Protein AF-A0A967H6U3-F1 (afdb_monomer_lite)

Secondary structure (DSSP, 8-state):
------GGG--S-HHHHHHHHHHHHHHHHHHHHHHHT-HHHHHHHHHHHHHHHHHHHHHHHHHHHHTT-TTHHHHHHHHHHHHHHHHHHHHHHHTT---HHHHHHHHHHHIIIIIT-

Radius of gyration: 14.62 Å; chains: 1; bounding box: 36×20×40 Å

Foldseek 3Di:
DFDDDDPLLDPVPVVLSVLLVVLRVLLVQLVVCVVVVPLVSLLVSLVVVLVSLVVSLVVVLVVCVVVVPVCSVVLVVVSVVLSVVSVVLNVCSVVVDDCSVVVSVSSVCCSVPPSSD

Structure (mmCIF, N/CA/C/O backbone):
data_AF-A0A967H6U3-F1
#
_entry.id   AF-A0A967H6U3-F1
#
loop_
_atom_site.group_PDB
_atom_site.id
_atom_site.type_symbol
_atom_site.label_atom_id
_atom_site.label_alt_id
_atom_site.label_comp_id
_atom_site.label_asym_id
_atom_site.label_entity_id
_atom_site.label_seq_id
_atom_site.pdbx_PDB_ins_code
_atom_site.Cartn_x
_atom_site.Cartn_y
_atom_site.Cartn_z
_atom_site.occupancy
_atom_site.B_iso_or_equiv
_atom_site.auth_seq_id
_atom_site.auth_comp_id
_atom_site.auth_asym_id
_atom_site.auth_atom_id
_atom_site.pdbx_PDB_model_num
ATOM 1 N N . MET A 1 1 ? 17.448 1.601 -0.661 1.00 49.84 1 MET A N 1
ATOM 2 C CA . MET A 1 1 ? 17.590 1.782 0.804 1.00 49.84 1 MET A CA 1
ATOM 3 C C . MET A 1 1 ? 16.389 1.089 1.421 1.00 49.84 1 MET A C 1
ATOM 5 O O . MET A 1 1 ? 15.490 0.786 0.656 1.00 49.84 1 MET A O 1
ATOM 9 N N . SER A 1 2 ? 16.393 0.763 2.712 1.00 66.75 2 SER A N 1
ATOM 10 C CA . SER A 1 2 ? 15.172 0.224 3.320 1.00 66.75 2 SER A CA 1
ATOM 11 C C . SER A 1 2 ? 14.233 1.377 3.658 1.00 66.75 2 SER A C 1
ATOM 13 O O . SER A 1 2 ? 14.710 2.449 4.039 1.00 66.75 2 SER A O 1
ATOM 15 N N . PHE A 1 3 ? 12.933 1.185 3.485 1.00 77.06 3 PHE A N 1
ATOM 16 C CA . PHE A 1 3 ? 11.913 2.111 3.935 1.00 77.06 3 PHE A CA 1
ATOM 17 C C . PHE A 1 3 ? 11.983 2.214 5.462 1.00 77.06 3 PHE A C 1
ATOM 19 O O . PHE A 1 3 ? 11.752 1.239 6.178 1.00 77.06 3 PHE A O 1
ATOM 26 N N . ASP A 1 4 ? 12.317 3.401 5.965 1.00 80.25 4 ASP A N 1
ATOM 27 C CA . ASP A 1 4 ? 12.480 3.627 7.398 1.00 80.25 4 ASP A CA 1
ATOM 28 C C . ASP A 1 4 ? 11.108 3.670 8.089 1.00 80.25 4 ASP A C 1
ATOM 30 O O . ASP A 1 4 ? 10.425 4.696 8.102 1.00 80.25 4 ASP A O 1
ATOM 34 N N . TRP A 1 5 ? 10.702 2.542 8.678 1.00 81.38 5 TRP A N 1
ATOM 35 C CA . TRP A 1 5 ? 9.524 2.475 9.540 1.00 81.38 5 TRP A CA 1
ATOM 36 C C . TRP A 1 5 ? 9.772 3.226 10.851 1.00 81.38 5 TRP A C 1
ATOM 38 O O . TRP A 1 5 ? 10.732 2.940 11.568 1.00 81.38 5 TRP A O 1
ATOM 48 N N . THR A 1 6 ? 8.881 4.151 11.195 1.00 83.56 6 THR A N 1
ATOM 49 C CA . THR A 1 6 ? 8.978 4.980 12.400 1.00 83.56 6 THR A CA 1
ATOM 50 C C . THR A 1 6 ? 7.810 4.729 13.357 1.00 83.56 6 THR A C 1
ATOM 52 O O . THR A 1 6 ? 6.742 4.265 12.960 1.00 83.56 6 THR A O 1
ATOM 55 N N . ASP A 1 7 ? 8.009 5.008 14.650 1.00 82.75 7 ASP A N 1
ATOM 56 C CA . ASP A 1 7 ? 7.024 4.680 15.695 1.00 82.75 7 ASP A CA 1
ATOM 57 C C . ASP A 1 7 ? 5.685 5.424 15.552 1.00 82.75 7 ASP A C 1
ATOM 59 O O . ASP A 1 7 ? 4.667 4.941 16.044 1.00 82.75 7 ASP A O 1
ATOM 63 N N . ASP A 1 8 ? 5.662 6.567 14.862 1.00 82.81 8 ASP A N 1
ATOM 64 C CA . ASP A 1 8 ? 4.451 7.334 14.535 1.00 82.81 8 ASP A CA 1
ATOM 65 C C . ASP A 1 8 ? 3.544 6.646 13.502 1.00 82.81 8 ASP A C 1
ATOM 67 O O . ASP A 1 8 ? 2.443 7.127 13.254 1.00 82.81 8 ASP A O 1
ATOM 71 N N . LEU A 1 9 ? 3.978 5.521 12.926 1.00 82.62 9 LEU A N 1
ATOM 72 C CA . LEU A 1 9 ? 3.164 4.664 12.060 1.00 82.62 9 LEU A CA 1
ATOM 73 C C . LEU A 1 9 ? 2.468 3.527 12.829 1.00 82.62 9 LEU A C 1
ATOM 75 O O . LEU A 1 9 ? 1.739 2.740 12.225 1.00 82.62 9 LEU A O 1
ATOM 79 N N . ASN A 1 10 ? 2.707 3.400 14.140 1.00 84.25 10 ASN A N 1
ATOM 80 C CA . ASN A 1 10 ? 2.059 2.380 14.959 1.00 84.25 10 ASN A CA 1
ATOM 81 C C . ASN A 1 10 ? 0.693 2.874 15.463 1.00 84.25 10 ASN A C 1
ATOM 83 O O . ASN A 1 10 ? 0.581 3.898 16.137 1.00 84.25 10 ASN A O 1
ATOM 87 N N . THR A 1 11 ? -0.334 2.073 15.214 1.00 82.00 11 THR A N 1
ATOM 88 C CA . THR A 1 11 ? -1.698 2.221 15.742 1.00 82.00 11 THR A CA 1
ATOM 89 C C . THR A 1 11 ? -1.814 1.764 17.200 1.00 82.00 11 THR A C 1
ATOM 91 O O . THR A 1 11 ? -2.797 2.067 17.877 1.00 82.00 11 THR A O 1
ATOM 94 N N . GLY A 1 12 ? -0.823 1.009 17.695 1.00 84.44 12 GLY A N 1
ATOM 95 C CA . GLY A 1 12 ? -0.848 0.372 19.013 1.00 84.44 12 GLY A CA 1
ATOM 96 C C . GLY A 1 12 ? -1.591 -0.969 19.030 1.00 84.44 12 GLY A C 1
ATOM 97 O O . GLY A 1 12 ? -1.634 -1.632 20.069 1.00 84.44 12 GLY A O 1
ATOM 98 N N . ILE A 1 13 ? -2.142 -1.397 17.891 1.00 85.25 13 ILE A N 1
ATOM 99 C CA . ILE A 1 13 ? -2.728 -2.721 17.692 1.00 85.25 13 ILE A CA 1
ATOM 100 C C . ILE A 1 13 ? -1.683 -3.566 16.963 1.00 85.25 13 ILE A C 1
ATOM 102 O O . ILE A 1 13 ? -1.459 -3.407 15.768 1.00 85.25 13 ILE A O 1
ATOM 106 N N . ALA A 1 14 ? -1.041 -4.483 17.692 1.00 88.31 14 ALA A N 1
ATOM 107 C CA . ALA A 1 14 ? 0.139 -5.210 17.212 1.00 88.31 14 ALA A CA 1
ATOM 108 C C . ALA A 1 14 ? -0.060 -5.924 15.861 1.00 88.31 14 ALA A C 1
ATOM 110 O O . ALA A 1 14 ? 0.882 -6.016 15.075 1.00 88.31 14 ALA A O 1
ATOM 111 N N . GLU A 1 15 ? -1.269 -6.426 15.599 1.00 87.25 15 GLU A N 1
ATOM 112 C CA . GLU A 1 15 ? -1.611 -7.098 14.343 1.00 87.25 15 GLU A CA 1
ATOM 113 C C . GLU A 1 15 ? -1.687 -6.113 13.165 1.00 87.25 15 GLU A C 1
ATOM 115 O O . GLU A 1 15 ? -1.079 -6.376 12.129 1.00 87.25 15 GLU A O 1
ATOM 120 N N . ILE A 1 16 ? -2.302 -4.940 13.365 1.00 86.12 16 ILE A N 1
ATOM 121 C CA . ILE A 1 16 ? -2.354 -3.853 12.372 1.00 86.12 16 ILE A CA 1
ATOM 122 C C . ILE A 1 16 ? -0.950 -3.291 12.123 1.00 86.12 16 ILE A C 1
ATOM 124 O O . ILE A 1 16 ? -0.537 -3.098 10.984 1.00 86.12 16 ILE A O 1
ATOM 128 N N . ASP A 1 17 ? -0.151 -3.108 13.174 1.00 88.81 17 ASP A N 1
ATOM 129 C CA . ASP A 1 17 ? 1.217 -2.600 13.032 1.00 88.81 17 ASP A CA 1
ATOM 130 C C . ASP A 1 17 ? 2.112 -3.587 12.264 1.00 88.81 17 ASP A C 1
ATOM 132 O O . ASP A 1 17 ? 2.984 -3.187 11.490 1.00 88.81 17 ASP A O 1
ATOM 136 N N . ALA A 1 18 ? 1.917 -4.895 12.469 1.00 87.44 18 ALA A N 1
ATOM 137 C CA . ALA A 1 18 ? 2.629 -5.927 11.718 1.00 87.44 18 ALA A CA 1
ATOM 138 C C . ALA A 1 18 ? 2.205 -5.955 10.246 1.00 87.44 18 ALA A C 1
ATOM 140 O O . ALA A 1 18 ? 3.062 -6.115 9.375 1.00 87.44 18 ALA A O 1
ATOM 141 N N . GLN A 1 19 ? 0.914 -5.770 9.971 1.00 86.69 19 GLN A N 1
ATOM 142 C CA . GLN A 1 19 ? 0.407 -5.644 8.612 1.00 86.69 19 GLN A CA 1
ATOM 143 C C . GLN A 1 19 ? 0.977 -4.398 7.924 1.00 86.69 19 GLN A C 1
ATOM 145 O O . GLN A 1 19 ? 1.563 -4.512 6.848 1.00 86.69 19 GLN A O 1
ATOM 150 N N . ASN A 1 20 ? 0.909 -3.227 8.558 1.00 88.31 20 ASN A N 1
ATOM 151 C CA . ASN A 1 20 ? 1.367 -1.992 7.932 1.00 88.31 20 ASN A CA 1
ATOM 152 C C . ASN A 1 20 ? 2.877 -1.987 7.656 1.00 88.31 20 ASN A C 1
ATOM 154 O O . ASN A 1 20 ? 3.295 -1.476 6.617 1.00 88.31 20 ASN A O 1
ATOM 158 N N . ARG A 1 21 ? 3.695 -2.638 8.498 1.00 89.12 21 ARG A N 1
ATOM 159 C CA . ARG A 1 21 ? 5.131 -2.835 8.216 1.00 89.12 21 ARG A CA 1
ATOM 160 C C . ARG A 1 21 ? 5.389 -3.529 6.878 1.00 89.12 21 ARG A C 1
ATOM 162 O O . ARG A 1 21 ? 6.344 -3.175 6.191 1.00 89.12 21 ARG A O 1
ATOM 169 N N . ARG A 1 22 ? 4.505 -4.440 6.458 1.00 91.12 22 ARG A N 1
ATOM 170 C CA . ARG A 1 22 ? 4.610 -5.133 5.165 1.00 91.12 22 ARG A CA 1
ATOM 171 C C . ARG A 1 22 ? 4.462 -4.179 3.969 1.00 91.12 22 ARG A C 1
ATOM 173 O O . ARG A 1 22 ? 4.977 -4.468 2.893 1.00 91.12 22 ARG A O 1
ATOM 180 N N . LEU A 1 23 ? 3.815 -3.019 4.137 1.00 92.50 23 LEU A N 1
ATOM 181 C CA . LEU A 1 23 ? 3.783 -1.972 3.105 1.00 92.50 23 LEU A CA 1
ATOM 182 C C . LEU A 1 23 ? 5.183 -1.405 2.829 1.00 92.50 23 LEU A C 1
ATOM 184 O O . LEU A 1 23 ? 5.484 -1.090 1.679 1.00 92.50 23 LEU A O 1
ATOM 188 N N . GLY A 1 24 ? 6.044 -1.326 3.850 1.00 91.88 24 GLY A N 1
ATOM 189 C CA . GLY A 1 24 ? 7.451 -0.946 3.696 1.00 91.88 24 GLY A CA 1
ATOM 190 C C . GLY A 1 24 ? 8.223 -1.937 2.825 1.00 91.88 24 GLY A C 1
ATOM 191 O O . GLY A 1 24 ? 8.907 -1.526 1.891 1.00 91.88 24 GLY A O 1
ATOM 192 N N . ASP A 1 25 ? 8.016 -3.240 3.035 1.00 93.19 25 ASP A N 1
ATOM 193 C CA . ASP A 1 25 ? 8.641 -4.284 2.210 1.00 93.19 25 ASP A CA 1
ATOM 194 C C . ASP A 1 25 ? 8.242 -4.153 0.728 1.00 93.19 25 ASP A C 1
ATOM 196 O O . ASP A 1 25 ? 9.068 -4.309 -0.173 1.00 93.19 25 ASP A O 1
ATOM 200 N N . PHE A 1 26 ? 6.975 -3.825 0.449 1.00 95.19 26 PHE A N 1
ATOM 201 C CA . PHE A 1 26 ? 6.509 -3.582 -0.918 1.00 95.19 26 PHE A CA 1
ATOM 202 C C . PHE A 1 26 ? 7.132 -2.328 -1.546 1.00 95.19 26 PHE A C 1
ATOM 204 O O . PHE A 1 26 ? 7.442 -2.342 -2.740 1.00 95.19 26 PHE A O 1
ATOM 211 N N . ILE A 1 27 ? 7.345 -1.264 -0.762 1.00 95.00 27 ILE A N 1
ATOM 212 C CA . ILE A 1 27 ? 8.067 -0.061 -1.207 1.00 95.00 27 ILE A CA 1
ATOM 213 C C . ILE A 1 27 ? 9.500 -0.434 -1.602 1.00 95.00 27 ILE A C 1
ATOM 215 O O . ILE A 1 27 ? 9.922 -0.102 -2.712 1.00 95.00 27 ILE A O 1
ATOM 219 N N . ASP A 1 28 ? 10.203 -1.185 -0.755 1.00 94.19 28 ASP A N 1
ATOM 220 C CA . ASP A 1 28 ? 11.587 -1.606 -1.000 1.00 94.19 28 ASP A CA 1
ATOM 221 C C . ASP A 1 28 ? 11.703 -2.469 -2.264 1.00 94.19 28 ASP A C 1
ATOM 223 O O . ASP A 1 28 ? 12.565 -2.235 -3.119 1.00 94.19 28 ASP A O 1
ATOM 227 N N . LEU A 1 29 ? 10.792 -3.432 -2.438 1.00 94.75 29 LEU A N 1
ATOM 228 C CA . LEU A 1 29 ? 10.758 -4.285 -3.628 1.00 94.75 29 LEU A CA 1
ATOM 229 C C . LEU A 1 29 ? 10.471 -3.486 -4.907 1.00 94.75 29 LEU A C 1
ATOM 231 O O . LEU A 1 29 ? 11.063 -3.782 -5.952 1.00 94.75 29 LEU A O 1
ATOM 235 N N . LEU A 1 30 ? 9.593 -2.477 -4.843 1.00 95.44 30 LEU A N 1
ATOM 236 C CA . LEU A 1 30 ? 9.306 -1.600 -5.981 1.00 95.44 30 LEU A CA 1
ATOM 237 C C . LEU A 1 30 ? 10.498 -0.716 -6.335 1.00 95.44 30 LEU A C 1
ATOM 239 O O . LEU A 1 30 ? 10.843 -0.631 -7.515 1.00 95.44 30 LEU A O 1
ATOM 243 N N . GLU A 1 31 ? 11.156 -0.107 -5.347 1.00 95.06 31 GLU A N 1
ATOM 244 C CA . GLU A 1 31 ? 12.374 0.686 -5.558 1.00 95.06 31 GLU A CA 1
ATOM 245 C C . GLU A 1 31 ? 13.482 -0.133 -6.222 1.00 95.06 31 GLU A C 1
ATOM 247 O O . GLU A 1 31 ? 14.132 0.323 -7.171 1.00 95.06 31 GLU A O 1
ATOM 252 N N . GLU A 1 32 ? 13.680 -1.366 -5.756 1.00 94.81 32 GLU A N 1
ATOM 253 C CA . GLU A 1 32 ? 14.644 -2.280 -6.353 1.00 94.81 32 GLU A CA 1
ATOM 254 C C . GLU A 1 32 ? 14.261 -2.606 -7.802 1.00 94.81 32 GLU A C 1
ATOM 256 O O . GLU A 1 32 ? 15.099 -2.488 -8.695 1.00 94.81 32 GLU A O 1
ATOM 261 N N . SER A 1 33 ? 12.989 -2.933 -8.061 1.00 95.06 33 SER A N 1
ATOM 262 C CA . SER A 1 33 ? 12.497 -3.266 -9.407 1.00 95.06 33 SER A CA 1
ATOM 263 C C . SER A 1 33 ? 12.595 -2.102 -10.403 1.00 95.06 33 SER A C 1
ATOM 265 O O . SER A 1 33 ? 12.796 -2.316 -11.599 1.00 95.06 33 SER A O 1
ATOM 267 N N . LEU A 1 34 ? 12.474 -0.861 -9.923 1.00 94.06 34 LEU A N 1
ATOM 268 C CA . LEU A 1 34 ? 12.687 0.350 -10.716 1.00 94.06 34 LEU A CA 1
ATOM 269 C C . LEU A 1 34 ? 14.169 0.539 -11.041 1.00 94.06 34 LEU A C 1
ATOM 271 O O . LEU A 1 34 ? 14.514 0.898 -12.164 1.00 94.06 34 LEU A O 1
ATOM 275 N N . THR A 1 35 ? 15.043 0.252 -10.076 1.00 94.88 35 THR A N 1
ATOM 276 C CA . THR A 1 35 ? 16.499 0.353 -10.243 1.00 94.88 35 THR A CA 1
ATOM 277 C C . THR A 1 35 ? 17.028 -0.685 -11.234 1.00 94.88 35 THR A C 1
ATOM 279 O O . THR A 1 35 ? 17.895 -0.376 -12.051 1.00 94.88 35 THR A O 1
ATOM 282 N N . THR A 1 36 ? 16.516 -1.916 -11.179 1.00 95.00 36 THR A N 1
ATOM 283 C CA . THR A 1 36 ? 16.939 -3.016 -12.061 1.00 95.00 36 THR A CA 1
ATOM 284 C C . THR A 1 36 ? 16.200 -3.039 -13.399 1.00 95.00 36 THR A C 1
ATOM 286 O O . THR A 1 36 ? 16.661 -3.696 -14.331 1.00 95.00 36 THR A O 1
ATOM 289 N N . GLY A 1 37 ? 15.067 -2.336 -13.513 1.00 94.00 37 GLY A N 1
ATOM 290 C CA . GLY A 1 37 ? 14.175 -2.419 -14.672 1.00 94.00 37 GLY A CA 1
ATOM 291 C C . GLY A 1 37 ? 13.432 -3.757 -14.776 1.00 94.00 37 GLY A C 1
ATOM 292 O O . GLY A 1 37 ? 12.967 -4.118 -15.857 1.00 94.00 37 GLY A O 1
ATOM 293 N N . ASP A 1 38 ? 13.336 -4.505 -13.675 1.00 96.25 38 ASP A N 1
ATOM 294 C CA . ASP A 1 38 ? 12.721 -5.830 -13.632 1.00 96.25 38 ASP A CA 1
ATOM 295 C C . ASP A 1 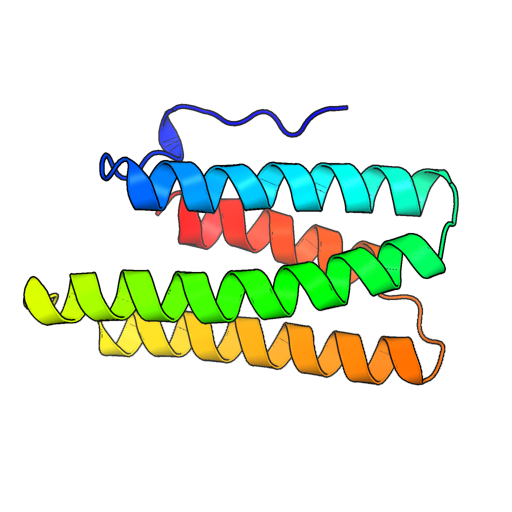38 ? 11.190 -5.730 -13.666 1.00 96.25 38 ASP A C 1
ATOM 297 O O . ASP A 1 38 ? 10.517 -5.545 -12.648 1.00 96.25 38 ASP A O 1
ATOM 301 N N . ARG A 1 39 ? 10.634 -5.856 -14.873 1.00 95.38 39 ARG A N 1
ATOM 302 C CA . ARG A 1 39 ? 9.188 -5.812 -15.101 1.00 95.38 39 ARG A CA 1
ATOM 303 C C . ARG A 1 39 ? 8.455 -6.983 -14.442 1.00 95.38 39 ARG A C 1
ATOM 305 O O . ARG A 1 39 ? 7.338 -6.789 -13.974 1.00 95.38 39 ARG A O 1
ATOM 312 N N . GLU A 1 40 ? 9.043 -8.178 -14.397 1.00 95.31 40 GLU A N 1
ATOM 313 C CA . GLU A 1 40 ? 8.390 -9.341 -13.779 1.00 95.31 40 GLU A CA 1
ATOM 314 C C . GLU A 1 40 ? 8.215 -9.115 -12.277 1.00 95.31 40 GLU A C 1
ATOM 316 O O . GLU A 1 40 ? 7.120 -9.313 -11.744 1.00 95.31 40 GLU A O 1
ATOM 321 N N . LYS A 1 41 ? 9.247 -8.577 -11.620 1.00 95.56 41 LYS A N 1
ATOM 322 C CA . LYS A 1 41 ? 9.182 -8.176 -10.212 1.00 95.56 41 LYS A CA 1
ATOM 323 C C . LYS A 1 41 ? 8.142 -7.084 -9.958 1.00 95.56 41 LYS A C 1
ATOM 325 O O . LYS A 1 41 ? 7.426 -7.166 -8.966 1.00 95.56 41 LYS A O 1
ATOM 330 N N . GLN A 1 42 ? 8.001 -6.101 -10.851 1.00 95.12 42 GLN A N 1
ATOM 331 C CA . GLN A 1 42 ? 6.949 -5.074 -10.739 1.00 95.12 42 GLN A CA 1
ATOM 332 C C . GLN A 1 42 ? 5.544 -5.691 -10.769 1.00 95.12 42 GLN A C 1
ATOM 334 O O . GLN A 1 42 ? 4.694 -5.324 -9.958 1.00 95.12 42 GLN A O 1
ATOM 339 N N . GLY A 1 43 ? 5.312 -6.640 -11.682 1.00 95.88 43 GLY A N 1
ATOM 340 C CA . GLY A 1 43 ? 4.046 -7.368 -11.775 1.00 95.88 43 GLY A CA 1
ATOM 341 C C . GLY A 1 43 ? 3.769 -8.214 -10.535 1.00 95.88 43 GLY A C 1
ATOM 342 O O . GLY A 1 43 ? 2.671 -8.155 -9.990 1.00 95.88 43 GLY A O 1
ATOM 343 N N . TYR A 1 44 ? 4.786 -8.931 -10.051 1.00 95.75 44 TYR A N 1
ATOM 344 C CA . TYR A 1 44 ? 4.704 -9.709 -8.815 1.00 95.75 44 TYR A CA 1
ATOM 345 C C . TYR A 1 44 ? 4.331 -8.836 -7.611 1.00 95.75 44 TYR A C 1
ATOM 347 O O . TYR A 1 44 ? 3.401 -9.167 -6.883 1.00 95.75 44 TYR A O 1
ATOM 355 N N . VAL A 1 45 ? 5.004 -7.694 -7.422 1.00 96.12 45 VAL A N 1
ATOM 356 C CA . VAL A 1 45 ? 4.694 -6.794 -6.301 1.00 96.12 45 VAL A CA 1
ATOM 357 C C . VAL A 1 45 ? 3.280 -6.227 -6.415 1.00 96.12 45 VAL A C 1
ATOM 359 O O . VAL A 1 45 ? 2.589 -6.132 -5.406 1.00 96.12 45 VAL A O 1
ATOM 362 N N . LEU A 1 46 ? 2.828 -5.869 -7.619 1.00 96.88 46 LEU A N 1
ATOM 363 C CA . LEU A 1 46 ? 1.473 -5.361 -7.826 1.00 96.88 46 LEU A CA 1
ATOM 364 C C . LEU A 1 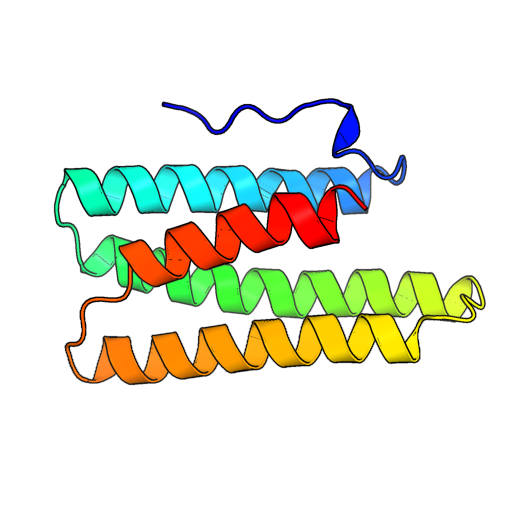46 ? 0.399 -6.394 -7.452 1.00 96.88 46 LEU A C 1
ATOM 366 O O . LEU A 1 46 ? -0.564 -6.039 -6.773 1.00 96.88 46 LEU A O 1
ATOM 370 N N . ASP A 1 47 ? 0.569 -7.648 -7.871 1.00 96.19 47 ASP A N 1
ATOM 371 C CA . ASP A 1 47 ? -0.371 -8.727 -7.550 1.00 96.19 47 ASP A CA 1
ATOM 372 C C . ASP A 1 47 ? -0.355 -9.052 -6.045 1.00 96.19 47 ASP A C 1
ATOM 374 O O . ASP A 1 47 ? -1.412 -9.082 -5.412 1.00 96.19 47 ASP A O 1
ATOM 378 N N . GLU A 1 48 ? 0.829 -9.184 -5.441 1.00 96.44 48 GLU A N 1
ATOM 379 C CA . GLU A 1 48 ? 0.966 -9.441 -4.001 1.00 96.44 48 GLU A CA 1
ATOM 380 C C . GLU A 1 48 ? 0.416 -8.299 -3.139 1.00 96.44 48 GLU A C 1
ATOM 382 O O . GLU A 1 48 ? -0.188 -8.546 -2.093 1.00 96.44 48 GLU A O 1
ATOM 387 N N . LEU A 1 49 ? 0.608 -7.045 -3.561 1.00 96.19 49 LEU A N 1
ATOM 388 C CA . LEU A 1 49 ? 0.064 -5.885 -2.862 1.00 96.19 49 LEU A CA 1
ATOM 389 C C . LEU A 1 49 ? -1.464 -5.882 -2.924 1.00 96.19 49 LEU A C 1
ATOM 391 O O . LEU A 1 49 ? -2.099 -5.606 -1.908 1.00 96.19 49 LEU A O 1
ATOM 395 N N . LEU A 1 50 ? -2.053 -6.193 -4.084 1.00 95.81 50 LEU A N 1
ATOM 396 C CA . LEU A 1 50 ? -3.505 -6.273 -4.253 1.00 95.81 50 LEU A CA 1
ATOM 397 C C . LEU A 1 50 ? -4.110 -7.321 -3.305 1.00 95.81 50 LEU A C 1
ATOM 399 O O . LEU A 1 50 ? -5.051 -7.016 -2.571 1.00 95.81 50 LEU A O 1
ATOM 403 N N . ASP A 1 51 ? -3.542 -8.526 -3.286 1.00 95.00 51 ASP A N 1
ATOM 404 C CA . ASP A 1 51 ? -4.012 -9.615 -2.426 1.00 95.00 51 ASP A CA 1
ATOM 405 C C . ASP A 1 51 ? -3.804 -9.289 -0.941 1.00 95.00 51 ASP A C 1
ATOM 407 O O . ASP A 1 51 ? -4.661 -9.579 -0.098 1.00 95.00 51 ASP A O 1
ATOM 411 N N . PHE A 1 52 ? -2.686 -8.645 -0.603 1.00 94.81 52 PHE A N 1
ATOM 412 C CA . PHE A 1 52 ? -2.409 -8.212 0.760 1.00 94.81 52 PHE A CA 1
ATOM 413 C C . PHE A 1 52 ? -3.426 -7.178 1.258 1.00 94.81 52 PHE A C 1
ATOM 415 O O . PHE A 1 52 ? -4.010 -7.375 2.325 1.00 94.81 52 PHE A O 1
ATOM 422 N N . VAL A 1 53 ? -3.668 -6.103 0.499 1.00 94.81 53 VAL A N 1
ATOM 423 C CA . VAL A 1 53 ? -4.483 -4.974 0.983 1.00 94.81 53 VAL A CA 1
ATOM 424 C C . VAL A 1 53 ? -5.952 -5.348 1.122 1.00 94.81 53 VAL A C 1
ATOM 426 O O . VAL A 1 53 ? -6.601 -4.885 2.050 1.00 94.81 53 VAL A O 1
ATOM 429 N N . VAL A 1 54 ? -6.471 -6.237 0.266 1.00 94.25 54 VAL A N 1
ATOM 430 C CA . VAL A 1 54 ? -7.851 -6.736 0.388 1.00 94.25 54 VAL A CA 1
ATOM 431 C C . VAL A 1 54 ? -8.041 -7.457 1.720 1.00 94.25 54 VAL A C 1
ATOM 433 O O . VAL A 1 54 ? -8.990 -7.174 2.446 1.00 94.25 54 VAL A O 1
ATOM 436 N N . ASN A 1 55 ? -7.125 -8.361 2.071 1.00 92.00 55 ASN A N 1
ATOM 437 C CA . ASN A 1 55 ? -7.208 -9.088 3.337 1.00 92.00 55 ASN A CA 1
ATOM 438 C C . ASN A 1 55 ? -6.978 -8.165 4.543 1.00 92.00 55 ASN A C 1
ATOM 440 O O . ASN A 1 55 ? -7.660 -8.309 5.558 1.00 92.00 55 ASN A O 1
ATOM 444 N N . ASN A 1 56 ? -6.052 -7.211 4.420 1.00 92.19 56 ASN A N 1
ATOM 445 C CA . ASN A 1 56 ? -5.766 -6.225 5.456 1.00 92.19 56 ASN A CA 1
ATOM 446 C C . ASN A 1 56 ? -6.985 -5.349 5.775 1.00 92.19 56 ASN A C 1
ATOM 448 O O . ASN A 1 56 ? -7.396 -5.235 6.925 1.00 92.19 56 ASN A O 1
ATOM 452 N N . PHE A 1 57 ? -7.608 -4.781 4.744 1.00 95.81 57 PHE A N 1
ATOM 453 C CA . PHE A 1 57 ? -8.756 -3.894 4.906 1.00 95.81 57 PHE A CA 1
ATOM 454 C C . PHE A 1 57 ? -9.963 -4.624 5.481 1.00 95.81 57 PHE A C 1
ATOM 456 O O . PHE A 1 57 ? -10.585 -4.107 6.401 1.00 95.81 57 PHE A O 1
ATOM 463 N N . LEU A 1 58 ? -10.231 -5.863 5.052 1.00 94.50 58 LEU A N 1
ATOM 464 C CA . LEU A 1 58 ? -11.295 -6.678 5.651 1.00 94.50 58 LEU A CA 1
ATOM 465 C C . LEU A 1 58 ? -11.081 -6.911 7.153 1.00 94.50 58 LEU A C 1
ATOM 467 O O . LEU A 1 58 ? -12.043 -6.949 7.923 1.00 94.50 58 LEU A O 1
ATOM 471 N N . PHE A 1 59 ? -9.830 -7.087 7.577 1.00 93.00 59 PHE A N 1
ATOM 472 C CA . PHE A 1 59 ? -9.487 -7.252 8.984 1.00 93.00 59 PHE A CA 1
ATOM 473 C C . PHE A 1 59 ? -9.709 -5.957 9.778 1.00 93.00 59 PHE A C 1
ATOM 475 O O . PHE A 1 59 ? -10.402 -5.976 10.799 1.00 93.00 59 PHE A O 1
ATOM 482 N N . GLU A 1 60 ? -9.189 -4.829 9.293 1.00 93.75 60 GLU A N 1
ATOM 483 C CA . GLU A 1 60 ? -9.370 -3.520 9.932 1.00 93.75 60 GLU A CA 1
ATOM 484 C C . GLU A 1 60 ? -10.848 -3.113 10.005 1.00 93.75 60 GLU A C 1
ATOM 486 O O . GLU A 1 60 ? -11.325 -2.662 11.046 1.00 93.75 60 GLU A O 1
ATOM 491 N N . GLU A 1 61 ? -11.602 -3.321 8.927 1.00 95.62 61 GLU A N 1
ATOM 492 C CA . GLU A 1 61 ? -13.033 -3.014 8.847 1.00 95.62 61 GLU A CA 1
ATOM 493 C C . GLU A 1 61 ? -13.850 -3.823 9.845 1.00 95.62 61 GLU A C 1
ATOM 495 O O . GLU A 1 61 ? -14.752 -3.279 10.489 1.00 95.62 61 GLU A O 1
ATOM 500 N N . LYS A 1 62 ? -13.490 -5.094 10.044 1.00 95.00 62 LYS A N 1
ATOM 501 C CA . LYS A 1 62 ? -14.099 -5.935 11.072 1.00 95.00 62 LYS A CA 1
ATOM 502 C C . LYS A 1 62 ? -13.802 -5.416 12.481 1.00 95.00 62 LYS A C 1
ATOM 504 O O . LYS A 1 62 ? -14.708 -5.362 13.309 1.00 95.00 62 LYS A O 1
AT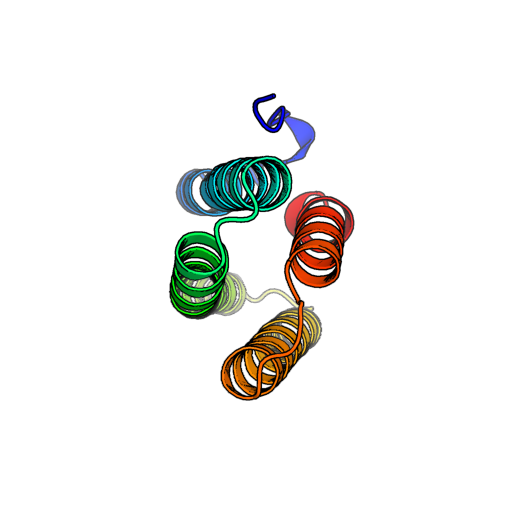OM 509 N N . ILE A 1 63 ? -12.569 -4.992 12.762 1.00 92.62 63 ILE A N 1
ATOM 510 C CA . ILE A 1 63 ? -12.229 -4.384 14.060 1.00 92.62 63 ILE A CA 1
ATOM 511 C C . ILE A 1 63 ? -13.018 -3.086 14.270 1.00 92.62 63 ILE A C 1
ATOM 513 O O . ILE A 1 63 ? -13.579 -2.872 15.346 1.00 92.62 63 ILE A O 1
ATOM 517 N N . MET A 1 64 ? -13.102 -2.232 13.247 1.00 94.12 64 MET A N 1
ATOM 518 C CA . MET A 1 64 ? -13.876 -0.988 13.298 1.00 94.12 64 MET A CA 1
ATOM 519 C C . MET A 1 64 ? -15.368 -1.247 13.541 1.00 94.12 64 MET A C 1
ATOM 521 O O . MET A 1 64 ? -16.006 -0.504 14.290 1.00 94.12 64 MET A O 1
ATOM 525 N N . GLU A 1 65 ? -15.922 -2.299 12.934 1.00 95.88 65 GLU A N 1
ATOM 526 C CA . GLU A 1 65 ? -17.293 -2.755 13.169 1.00 95.88 65 GLU A CA 1
ATOM 527 C C . GLU A 1 65 ? -17.518 -3.165 14.623 1.00 95.88 65 GLU A C 1
ATOM 529 O O . GLU A 1 65 ? -18.431 -2.652 15.274 1.00 95.88 65 GLU A O 1
ATOM 534 N N . GLU A 1 66 ? -16.672 -4.056 15.138 1.00 94.62 66 GLU A N 1
ATOM 535 C CA . GLU A 1 66 ? -16.770 -4.582 16.501 1.00 94.62 66 GLU A CA 1
ATOM 536 C C . GLU A 1 66 ? -16.581 -3.481 17.557 1.00 94.62 66 GLU A C 1
ATOM 538 O O . GLU A 1 66 ? -17.223 -3.511 18.609 1.00 94.62 66 GLU A O 1
ATOM 543 N N . ALA A 1 67 ? -15.753 -2.476 17.259 1.00 93.94 67 ALA A N 1
ATOM 544 C CA . ALA A 1 67 ? -15.529 -1.312 18.111 1.00 93.94 67 ALA A CA 1
ATOM 545 C C . ALA A 1 67 ? -16.629 -0.237 18.007 1.00 93.94 67 ALA A C 1
ATOM 547 O O . ALA A 1 67 ? -16.625 0.712 18.794 1.00 93.94 67 ALA A O 1
ATOM 548 N N . GLY A 1 68 ? -17.560 -0.348 17.052 1.00 95.31 68 GLY A N 1
ATOM 549 C CA . GLY A 1 68 ? -18.591 0.666 16.814 1.00 95.31 68 GLY A CA 1
ATOM 550 C C . GLY A 1 68 ? -18.025 2.006 16.330 1.00 95.31 68 GLY A C 1
ATOM 551 O O . GLY A 1 68 ? -18.536 3.062 16.706 1.00 95.31 68 GLY A O 1
ATOM 552 N N . TYR A 1 69 ? -16.957 1.980 15.528 1.00 94.25 69 TYR A N 1
ATOM 553 C CA . TYR A 1 69 ? -16.286 3.185 15.046 1.00 94.25 69 TYR A CA 1
ATOM 554 C C . TYR A 1 69 ? -17.198 4.021 14.132 1.00 94.25 69 TYR A C 1
ATOM 556 O O . TYR A 1 69 ? -17.588 3.592 13.045 1.00 94.25 69 TYR A O 1
ATOM 564 N N . GLU A 1 70 ? -17.512 5.247 14.561 1.00 95.69 70 GLU A N 1
ATOM 565 C CA . GLU A 1 70 ? -18.489 6.135 13.910 1.00 95.69 70 GLU A CA 1
ATOM 566 C C . GLU A 1 70 ? -18.142 6.454 12.444 1.00 95.69 70 GLU A C 1
ATOM 568 O O . GLU A 1 70 ? -19.032 6.596 11.603 1.00 95.69 70 GLU A O 1
ATOM 573 N N . PHE A 1 71 ? -16.849 6.517 12.110 1.00 94.50 71 PHE A N 1
ATOM 574 C CA . PHE A 1 71 ? -16.378 6.886 10.772 1.00 94.50 71 PHE A CA 1
ATOM 575 C C . PHE A 1 71 ? -16.057 5.695 9.862 1.00 94.50 71 PHE A C 1
ATOM 577 O O . PHE A 1 71 ? -15.547 5.905 8.758 1.00 94.50 71 PHE A O 1
ATOM 584 N N . ARG A 1 72 ? -16.407 4.463 10.261 1.00 94.81 72 ARG A N 1
ATOM 585 C CA . ARG A 1 72 ? -16.138 3.232 9.496 1.00 94.81 72 ARG A CA 1
ATOM 586 C C . ARG A 1 72 ? -16.510 3.356 8.017 1.00 94.81 72 ARG A C 1
ATOM 588 O O . ARG A 1 72 ? -15.674 3.121 7.156 1.00 94.81 72 ARG A O 1
ATOM 595 N N . GLY A 1 73 ? -17.725 3.810 7.704 1.00 96.06 73 GLY A N 1
ATOM 596 C CA . GLY A 1 73 ? -18.175 3.900 6.310 1.00 96.06 73 GLY A CA 1
ATOM 597 C C . GLY A 1 73 ? -17.410 4.930 5.465 1.00 96.06 73 GLY A C 1
ATOM 598 O O . GLY A 1 73 ? -17.418 4.851 4.240 1.00 96.06 73 GLY A O 1
ATOM 599 N N . ALA A 1 74 ? -16.766 5.928 6.080 1.00 96.19 74 ALA A N 1
ATOM 600 C CA . ALA A 1 74 ? -15.855 6.819 5.361 1.00 96.19 74 ALA A CA 1
ATOM 601 C C . ALA A 1 74 ? -14.495 6.151 5.121 1.00 96.19 74 ALA A C 1
ATOM 603 O O . ALA A 1 74 ? -13.936 6.317 4.039 1.00 96.19 74 ALA A O 1
ATOM 604 N N . HIS A 1 75 ? -14.013 5.381 6.096 1.00 95.38 75 HIS A N 1
ATOM 605 C CA . HIS A 1 75 ? -12.768 4.616 6.023 1.00 95.38 75 HIS A CA 1
ATOM 606 C C . HIS A 1 75 ? -12.836 3.508 4.959 1.00 95.38 75 HIS A C 1
ATOM 608 O O . HIS A 1 75 ? -11.974 3.454 4.086 1.00 95.38 75 HIS A O 1
ATOM 614 N N . GLU A 1 76 ? -13.923 2.731 4.929 1.00 96.44 76 GLU A N 1
ATOM 615 C CA . GLU A 1 76 ? -14.200 1.707 3.902 1.00 96.44 76 GLU A CA 1
ATOM 616 C C . GLU A 1 76 ? -14.149 2.294 2.485 1.00 96.44 76 GLU A C 1
ATOM 618 O O . GLU A 1 76 ? -13.520 1.744 1.586 1.00 96.44 76 GLU A O 1
ATOM 623 N N . ARG A 1 77 ? -14.721 3.486 2.271 1.00 97.56 77 ARG A N 1
ATOM 624 C CA . ARG A 1 77 ? -14.639 4.152 0.959 1.00 97.56 77 ARG A CA 1
ATOM 625 C C . ARG A 1 77 ? -13.206 4.502 0.561 1.00 97.56 77 ARG A C 1
ATOM 627 O O . ARG A 1 77 ? -12.886 4.501 -0.627 1.00 97.56 77 ARG A O 1
ATOM 634 N N . VAL A 1 78 ? -12.345 4.840 1.521 1.00 96.94 78 VAL A N 1
ATOM 635 C CA . VAL A 1 78 ? -10.925 5.111 1.253 1.00 96.94 78 VAL A CA 1
ATOM 636 C C . VAL A 1 78 ? -10.212 3.816 0.839 1.00 96.94 78 VAL A C 1
ATOM 638 O O . VAL A 1 78 ? -9.482 3.832 -0.155 1.00 96.94 78 VAL A O 1
ATOM 641 N N . HIS A 1 79 ? -10.500 2.695 1.508 1.00 97.25 79 HIS A N 1
ATOM 642 C CA . HIS A 1 79 ? -10.025 1.355 1.136 1.00 97.25 79 HIS A CA 1
ATOM 643 C C . HIS A 1 79 ? -10.488 0.924 -0.263 1.00 97.25 79 HIS A C 1
ATOM 645 O O . HIS A 1 79 ? -9.670 0.539 -1.104 1.00 97.25 79 HIS A O 1
ATOM 651 N N . GLU A 1 80 ? -11.782 1.056 -0.559 1.00 97.62 80 GLU A N 1
ATOM 652 C CA . GLU A 1 80 ? -12.366 0.715 -1.863 1.00 97.62 80 GLU A CA 1
ATOM 653 C C . GLU A 1 80 ? -11.699 1.490 -3.008 1.00 97.62 80 GLU A C 1
ATOM 655 O O . GLU A 1 80 ? -11.365 0.922 -4.053 1.00 97.62 80 GLU A O 1
ATOM 660 N N . LEU A 1 81 ? -11.468 2.795 -2.816 1.00 97.50 81 LEU A N 1
ATOM 661 C CA . LEU A 1 81 ? -10.795 3.635 -3.808 1.00 97.50 81 LEU A CA 1
ATOM 662 C C . LEU A 1 81 ? -9.337 3.220 -4.023 1.00 97.50 81 LEU A C 1
ATOM 664 O O . LEU A 1 81 ? -8.844 3.306 -5.151 1.00 97.50 81 LEU A O 1
ATOM 668 N N . PHE A 1 82 ? -8.653 2.773 -2.971 1.00 97.56 82 PHE A N 1
ATOM 669 C CA . PHE A 1 82 ? -7.286 2.271 -3.069 1.00 97.56 82 PHE A CA 1
ATOM 670 C C . PHE A 1 82 ? -7.224 0.967 -3.871 1.00 97.56 82 PHE A C 1
ATOM 672 O O . PHE A 1 82 ? -6.482 0.893 -4.855 1.00 97.56 82 PHE A O 1
ATOM 679 N N . ILE A 1 83 ? -8.074 -0.012 -3.539 1.00 97.44 83 ILE A N 1
ATOM 680 C CA . ILE A 1 83 ? -8.182 -1.285 -4.274 1.00 97.44 83 ILE A CA 1
ATOM 681 C C . ILE A 1 83 ? -8.518 -1.033 -5.745 1.00 97.44 83 ILE A C 1
ATOM 683 O O . ILE A 1 83 ? -7.891 -1.610 -6.637 1.00 97.44 83 ILE A O 1
ATOM 687 N N . LYS A 1 84 ? -9.477 -0.141 -6.021 1.00 97.88 84 LYS A N 1
ATOM 688 C CA . LYS A 1 84 ? -9.874 0.189 -7.393 1.00 97.88 84 LYS A CA 1
ATOM 689 C C . LYS A 1 84 ? -8.695 0.709 -8.218 1.00 97.88 84 LYS A C 1
ATOM 691 O O . LYS A 1 84 ? -8.499 0.254 -9.342 1.00 97.88 84 LYS A O 1
ATOM 696 N N . LYS A 1 85 ? -7.890 1.617 -7.660 1.00 97.38 85 LYS A N 1
ATOM 697 C CA . LYS A 1 85 ? -6.696 2.140 -8.340 1.00 97.38 85 LYS A CA 1
ATOM 698 C C . LYS A 1 85 ? -5.653 1.053 -8.596 1.00 97.38 85 LYS A C 1
ATOM 700 O O . LYS A 1 85 ? -5.103 1.000 -9.691 1.00 97.38 85 LYS A O 1
ATOM 705 N N . LEU A 1 86 ? -5.410 0.155 -7.638 1.00 97.38 86 LEU A N 1
ATOM 706 C CA . LEU A 1 86 ? -4.504 -0.980 -7.85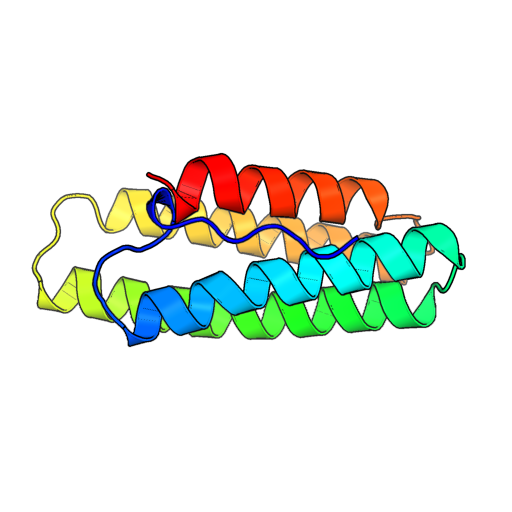5 1.00 97.38 86 LEU A CA 1
ATOM 707 C C . LEU A 1 86 ? -5.002 -1.899 -8.979 1.00 97.38 86 LEU A C 1
ATOM 709 O O . LEU A 1 86 ? -4.219 -2.304 -9.836 1.00 97.38 86 LEU A O 1
ATOM 713 N N . ALA A 1 87 ? -6.306 -2.179 -9.031 1.00 97.56 87 ALA A N 1
ATOM 714 C CA . ALA A 1 87 ? -6.902 -2.972 -10.105 1.00 97.56 87 ALA A CA 1
ATOM 715 C C . ALA A 1 87 ? -6.775 -2.286 -11.482 1.00 97.56 87 ALA A C 1
ATOM 717 O O . ALA A 1 87 ? -6.500 -2.952 -12.483 1.00 97.56 87 ALA A O 1
ATOM 718 N N . GLU A 1 88 ? -6.917 -0.959 -11.542 1.00 97.88 88 GLU A N 1
ATOM 719 C CA . GLU A 1 88 ? -6.674 -0.169 -12.757 1.00 97.88 88 GLU A CA 1
ATOM 720 C C . GLU A 1 88 ? -5.204 -0.258 -13.206 1.00 97.88 88 GLU A C 1
ATOM 722 O O . GLU A 1 88 ? -4.935 -0.507 -14.387 1.00 97.88 88 GLU A O 1
ATOM 727 N N . LEU A 1 89 ? -4.249 -0.132 -12.274 1.00 97.69 89 LEU A N 1
ATOM 728 C CA . LEU A 1 89 ? -2.820 -0.318 -12.556 1.00 97.6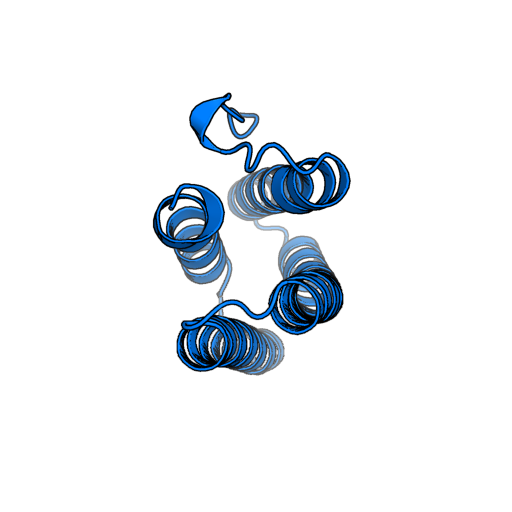9 89 LEU A CA 1
ATOM 729 C C . LEU A 1 89 ? -2.516 -1.736 -13.041 1.00 97.69 89 LEU A C 1
ATOM 731 O O . LEU A 1 89 ? -1.738 -1.900 -13.977 1.00 97.69 89 LEU A O 1
ATOM 735 N N . ARG A 1 90 ? -3.168 -2.752 -12.469 1.00 97.50 90 ARG A N 1
ATOM 736 C CA . ARG A 1 90 ? -3.025 -4.151 -12.893 1.00 97.50 90 ARG A CA 1
ATOM 737 C C . ARG A 1 90 ? -3.475 -4.353 -14.335 1.00 97.50 90 ARG A C 1
ATOM 739 O O . ARG A 1 90 ? -2.761 -4.973 -15.122 1.00 97.50 90 ARG A O 1
ATOM 746 N N . GLY A 1 91 ? -4.616 -3.773 -14.709 1.00 97.81 91 GLY A N 1
ATOM 747 C CA . GLY A 1 91 ? -5.095 -3.786 -16.092 1.00 97.81 91 GLY A CA 1
ATOM 748 C C . GLY A 1 91 ? -4.129 -3.089 -17.056 1.00 97.81 91 GLY A C 1
ATOM 749 O O . GLY A 1 91 ? -3.805 -3.631 -18.112 1.00 97.81 91 GLY A O 1
ATOM 750 N N . ARG A 1 92 ? -3.614 -1.913 -16.679 1.00 97.94 92 ARG A N 1
ATOM 751 C CA . ARG A 1 92 ? -2.611 -1.170 -17.465 1.00 97.94 92 ARG A CA 1
ATOM 752 C C . ARG A 1 92 ? -1.305 -1.946 -17.622 1.00 97.94 92 ARG A C 1
ATOM 754 O O . ARG A 1 92 ? -0.786 -2.060 -18.731 1.00 97.94 92 ARG A O 1
ATOM 761 N N . PHE A 1 93 ? -0.811 -2.546 -16.543 1.00 97.19 93 PHE A N 1
ATOM 762 C CA . PHE A 1 93 ? 0.389 -3.376 -16.564 1.00 97.19 93 PHE A CA 1
ATOM 763 C C . PHE A 1 93 ? 0.253 -4.566 -17.519 1.00 97.19 93 PHE A C 1
ATOM 765 O O . PHE A 1 93 ? 1.170 -4.826 -18.304 1.00 97.19 93 PHE A O 1
ATOM 772 N N . ALA A 1 94 ? -0.903 -5.240 -17.502 1.00 96.25 94 ALA A N 1
ATOM 773 C CA . ALA A 1 94 ? -1.213 -6.339 -18.416 1.00 96.25 94 ALA A CA 1
ATOM 774 C C . ALA A 1 94 ? -1.244 -5.897 -19.893 1.00 96.25 94 ALA A C 1
ATOM 776 O O . ALA A 1 94 ? -0.914 -6.687 -20.775 1.00 96.25 94 ALA A O 1
ATOM 777 N N . ASN A 1 95 ? -1.569 -4.629 -20.163 1.00 97.25 95 ASN A N 1
ATOM 778 C CA . ASN A 1 95 ? -1.543 -4.040 -21.506 1.00 97.25 95 ASN A CA 1
ATOM 779 C C . ASN A 1 95 ? -0.149 -3.560 -21.955 1.00 97.25 95 ASN A C 1
ATOM 781 O O . ASN A 1 95 ? -0.006 -3.086 -23.080 1.00 97.25 95 ASN A O 1
ATOM 785 N N . GLY A 1 96 ? 0.880 -3.693 -21.113 1.00 95.44 96 GLY A N 1
ATOM 786 C CA . GLY A 1 96 ? 2.252 -3.296 -21.443 1.00 95.44 96 GLY A CA 1
ATOM 787 C C . GLY A 1 96 ? 2.696 -1.955 -20.851 1.00 95.44 96 GLY A C 1
ATOM 788 O O . GLY A 1 96 ? 3.878 -1.618 -20.955 1.00 95.44 96 GLY A O 1
ATOM 789 N N . ASP A 1 97 ? 1.822 -1.225 -20.154 1.00 96.94 97 ASP A N 1
ATOM 790 C CA . ASP A 1 97 ? 2.169 0.074 -19.566 1.00 96.94 97 ASP A CA 1
ATOM 791 C C . ASP A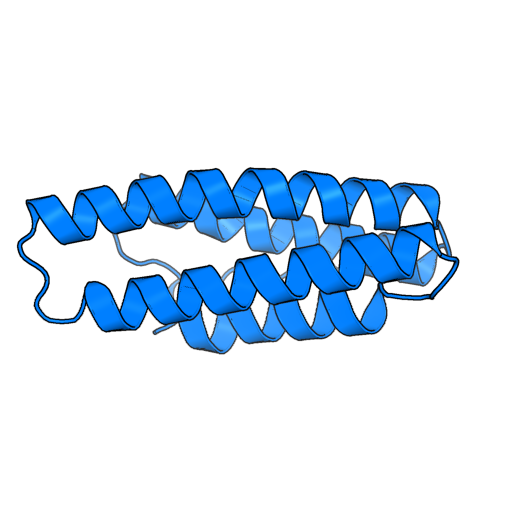 1 97 ? 3.239 -0.067 -18.474 1.00 96.94 97 ASP A C 1
ATOM 793 O O . ASP A 1 97 ? 3.312 -1.081 -17.772 1.00 96.94 97 ASP A O 1
ATOM 797 N N . GLY A 1 98 ? 4.069 0.965 -18.311 1.00 94.62 98 GLY A N 1
ATOM 798 C CA . GLY A 1 98 ? 4.910 1.127 -17.126 1.00 94.62 98 GLY A CA 1
ATOM 799 C C . GLY A 1 98 ? 4.092 1.726 -15.982 1.00 94.62 98 GLY A C 1
ATOM 800 O O . GLY A 1 98 ? 3.518 2.799 -16.146 1.00 94.62 98 GLY A O 1
ATOM 801 N N . ILE A 1 99 ? 4.032 1.035 -14.839 1.00 95.31 99 ILE A N 1
ATOM 802 C CA . ILE A 1 99 ? 3.222 1.449 -13.675 1.00 95.31 99 ILE A CA 1
ATOM 803 C C . ILE A 1 99 ? 4.034 1.662 -12.398 1.00 95.31 99 ILE A C 1
ATOM 805 O O . ILE A 1 99 ? 3.497 2.151 -11.413 1.00 95.31 99 ILE A O 1
ATOM 809 N N . ALA A 1 100 ? 5.312 1.283 -12.386 1.00 93.81 100 ALA A N 1
ATOM 810 C CA . ALA A 1 100 ? 6.055 1.104 -11.141 1.00 93.81 100 ALA A CA 1
ATOM 811 C C . ALA A 1 100 ? 6.299 2.416 -10.378 1.00 93.81 100 ALA A C 1
ATOM 813 O O . ALA A 1 100 ? 6.160 2.436 -9.159 1.00 93.81 100 ALA A O 1
ATOM 814 N N . GLU A 1 101 ? 6.581 3.523 -11.072 1.00 96.19 101 GLU A N 1
ATOM 815 C CA . GLU A 1 101 ? 6.730 4.840 -10.430 1.00 96.19 101 GLU A CA 1
ATOM 816 C C . GLU A 1 101 ? 5.406 5.343 -9.837 1.00 96.19 101 GLU A C 1
ATOM 818 O O . GLU A 1 101 ? 5.370 5.862 -8.722 1.00 96.19 101 GLU A O 1
ATOM 823 N N . GLU A 1 102 ? 4.306 5.153 -10.569 1.00 97.00 102 GLU A N 1
ATOM 824 C CA . GLU A 1 102 ? 2.961 5.535 -10.133 1.00 97.00 102 GLU A CA 1
ATOM 825 C C . GLU A 1 102 ? 2.519 4.704 -8.923 1.00 97.00 102 GLU A C 1
ATOM 827 O O . GLU A 1 102 ? 2.029 5.254 -7.936 1.00 97.00 102 GLU A O 1
ATOM 832 N N . LEU A 1 103 ? 2.765 3.392 -8.967 1.00 96.88 103 LEU A N 1
ATOM 833 C CA . LEU A 1 103 ? 2.489 2.466 -7.876 1.00 96.88 103 LEU A CA 1
ATOM 834 C C . LEU A 1 103 ? 3.304 2.810 -6.623 1.00 96.88 103 LEU A C 1
ATOM 836 O O . LEU A 1 103 ? 2.741 2.892 -5.533 1.00 96.88 103 LEU A O 1
ATOM 840 N N . LEU A 1 104 ? 4.606 3.074 -6.775 1.00 96.56 104 LEU A N 1
ATOM 841 C CA . LEU A 1 104 ? 5.478 3.486 -5.673 1.00 96.56 104 LEU A CA 1
ATOM 842 C C . LEU A 1 104 ? 4.999 4.800 -5.036 1.00 96.56 104 LEU A C 1
ATOM 844 O O . LEU A 1 104 ? 4.919 4.907 -3.810 1.00 96.56 104 LEU A O 1
ATOM 848 N N . GLY A 1 105 ? 4.655 5.798 -5.856 1.00 96.31 105 GLY A N 1
ATOM 849 C CA . GLY A 1 105 ? 4.126 7.076 -5.379 1.00 96.31 105 GLY A CA 1
ATOM 850 C C . GLY A 1 105 ? 2.796 6.919 -4.638 1.00 96.31 105 GLY A C 1
ATOM 851 O O . GLY A 1 105 ? 2.608 7.498 -3.565 1.00 96.31 105 GLY A O 1
ATOM 852 N N . MET A 1 106 ? 1.897 6.090 -5.172 1.00 95.81 106 MET A N 1
ATOM 853 C CA . MET A 1 106 ? 0.620 5.761 -4.543 1.00 95.81 106 MET A CA 1
ATOM 854 C C . MET A 1 106 ? 0.812 5.062 -3.192 1.00 95.81 106 MET A C 1
ATOM 856 O O . MET A 1 106 ? 0.158 5.445 -2.224 1.00 95.81 106 MET A O 1
ATOM 860 N N . LEU A 1 107 ? 1.728 4.095 -3.103 1.00 95.19 107 LEU A N 1
ATOM 861 C CA . LEU A 1 107 ? 1.990 3.340 -1.878 1.00 95.19 107 LEU A CA 1
ATOM 862 C C . LEU A 1 107 ? 2.622 4.214 -0.785 1.00 95.19 107 LEU A C 1
ATOM 864 O O . LEU A 1 107 ? 2.160 4.208 0.353 1.00 95.19 107 LEU A O 1
ATOM 868 N N . ARG A 1 108 ? 3.604 5.054 -1.133 1.00 94.06 108 ARG A N 1
ATOM 869 C CA . ARG A 1 108 ? 4.179 6.035 -0.192 1.00 94.06 108 ARG A CA 1
ATOM 870 C C . ARG A 1 108 ? 3.133 7.032 0.301 1.00 94.06 108 ARG A C 1
ATOM 872 O O . ARG A 1 108 ? 3.083 7.345 1.487 1.00 94.06 108 ARG A O 1
ATOM 879 N N . SER A 1 109 ? 2.277 7.515 -0.602 1.00 94.00 109 SER A N 1
ATOM 880 C CA . SER A 1 109 ? 1.188 8.416 -0.226 1.00 94.00 109 SER A CA 1
ATOM 881 C C . SER A 1 109 ? 0.161 7.735 0.679 1.00 94.00 109 SER A C 1
ATOM 883 O O . SER A 1 109 ? -0.395 8.406 1.546 1.00 94.00 109 SER A O 1
ATOM 885 N N . TRP A 1 110 ? -0.087 6.438 0.491 1.00 94.88 110 TRP A N 1
ATOM 886 C CA . TRP A 1 110 ? -0.956 5.658 1.365 1.00 94.88 110 TRP A CA 1
ATOM 887 C C . TRP A 1 110 ? -0.394 5.569 2.779 1.00 94.88 110 TRP A C 1
ATOM 889 O O . TRP A 1 110 ? -1.093 5.896 3.733 1.00 94.88 110 TRP A O 1
ATOM 899 N N . VAL A 1 111 ? 0.887 5.220 2.919 1.00 91.50 111 VAL A N 1
ATOM 900 C CA . VAL A 1 111 ? 1.531 5.145 4.237 1.00 91.50 111 VAL A CA 1
ATOM 901 C C . VAL A 1 111 ? 1.457 6.496 4.966 1.00 91.50 111 VAL A C 1
ATOM 903 O O . VAL A 1 111 ? 1.028 6.557 6.115 1.00 91.50 111 VAL A O 1
ATOM 906 N N . GLU A 1 112 ? 1.768 7.603 4.290 1.00 89.25 112 GLU A N 1
ATOM 907 C CA . GLU A 1 112 ? 1.774 8.925 4.938 1.00 89.25 112 GLU A CA 1
ATOM 908 C C . GLU A 1 112 ? 0.370 9.461 5.273 1.00 89.25 112 GLU A C 1
ATOM 910 O O . GLU A 1 112 ? 0.189 10.153 6.275 1.00 89.25 112 GLU A O 1
ATOM 915 N N . ASN A 1 113 ? -0.635 9.189 4.434 1.00 89.62 113 ASN A N 1
ATOM 916 C CA . ASN A 1 113 ? -1.952 9.822 4.572 1.00 89.62 113 ASN A CA 1
ATOM 917 C C . ASN A 1 113 ? -3.025 8.926 5.194 1.00 89.62 113 ASN A C 1
ATOM 919 O O . ASN A 1 113 ? -4.064 9.455 5.586 1.00 89.62 113 ASN A O 1
ATOM 923 N N . HIS A 1 114 ? -2.804 7.612 5.238 1.00 90.88 114 HIS A N 1
ATOM 924 C CA . HIS A 1 114 ? -3.756 6.640 5.768 1.00 90.88 114 HIS A CA 1
ATOM 925 C C . HIS A 1 114 ? -3.197 5.901 6.984 1.00 90.88 114 HIS A C 1
ATOM 927 O O . HIS A 1 114 ? -3.816 5.920 8.035 1.00 90.88 114 HIS A O 1
ATOM 933 N N . VAL A 1 115 ? -2.006 5.305 6.876 1.00 87.62 115 VAL A N 1
ATOM 934 C CA . VAL A 1 115 ? -1.422 4.513 7.977 1.00 87.62 115 VAL A CA 1
ATOM 935 C C . VAL A 1 115 ? -1.020 5.393 9.160 1.00 87.62 115 VAL A C 1
ATOM 937 O O . VAL A 1 115 ? -1.263 5.047 10.309 1.00 87.62 115 VAL A O 1
ATOM 940 N N . LYS A 1 116 ? -0.418 6.551 8.883 1.00 83.44 116 LYS A N 1
ATOM 941 C CA . LYS A 1 116 ? 0.041 7.497 9.909 1.00 83.44 116 LYS A CA 1
ATOM 942 C C . LYS A 1 116 ? -1.086 8.270 10.617 1.00 83.44 116 LYS A C 1
ATOM 944 O O . LYS A 1 116 ? -0.811 8.992 11.575 1.00 83.44 116 LYS A O 1
ATOM 949 N N . ARG A 1 117 ? -2.318 8.233 10.099 1.00 69.50 117 ARG A N 1
ATOM 950 C CA . ARG A 1 117 ? -3.408 9.134 10.508 1.00 69.50 117 ARG A CA 1
ATOM 951 C C . ARG A 1 117 ? -4.609 8.386 11.064 1.00 69.50 117 ARG A C 1
ATOM 953 O O . ARG A 1 117 ? -4.724 8.376 12.306 1.00 69.50 117 ARG A O 1
#

pLDDT: mean 92.52, std 6.86, range [49.84, 97.94]

Sequence (117 aa):
MSFDWTDDLNTGIAEIDAQNRRLGDFIDLLEESLTTGDREKQGYVLDELLDFVVNNFLFEEKIMEEAGYEFRGAHERVHELFIKKLAELRGRFANGDGIAEELLGMLRSWVENHVKR